Protein AF-A0A1W6NVY5-F1 (afdb_monomer)

Solvent-accessible surface area (backbone atoms only — not comparable to full-atom values): 10221 Å² total; per-residue (Å²): 142,85,89,80,90,79,87,80,84,81,78,82,84,81,91,77,84,70,78,90,68,82,80,65,89,81,79,85,88,81,89,81,88,80,89,75,88,87,78,95,74,92,77,92,73,98,78,78,88,84,72,79,67,59,89,72,43,75,64,59,53,49,50,55,50,52,53,52,52,51,50,51,53,52,51,73,72,39,59,72,68,58,38,50,52,54,50,49,55,55,52,61,72,57,51,65,81,72,82,76,84,61,90,81,49,60,66,63,46,50,51,55,49,54,73,67,37,37,76,66,54,50,52,54,54,52,50,54,56,49,70,70,40,56,73,72,52,40,52,52,49,50,24,63,78,69,72,44,81,86,126

pLDDT: mean 73.04, std 25.57, range [28.88, 97.94]

Sequence (151 aa):
MQTLAGSCDLGVNNAGTLPHDACKIGAVLEDASPQKNETPGALAGATEGDTNEPLNSDADYQLRRDWAIALRYAIESCDPLDAALIMSDALERMRQGRPIPPLMNALDEARNWAAWATPFEVKAYALACFEALPPKAQAGFLAHVTGRPVQ

Structure (mmCIF, N/CA/C/O backbone):
data_AF-A0A1W6NVY5-F1
#
_entry.id   AF-A0A1W6NVY5-F1
#
loop_
_atom_site.group_PDB
_atom_site.id
_atom_site.type_symbol
_atom_site.label_atom_id
_atom_site.label_alt_id
_atom_site.label_comp_id
_atom_site.label_asym_id
_atom_site.label_entity_id
_atom_site.label_seq_id
_atom_site.pdbx_PDB_ins_code
_atom_site.Cartn_x
_atom_site.Cartn_y
_atom_site.Cartn_z
_atom_site.occupancy
_atom_site.B_iso_or_equiv
_atom_site.auth_seq_id
_atom_site.auth_comp_id
_atom_site.auth_asym_id
_atom_site.auth_atom_id
_atom_site.pdbx_PDB_model_num
ATOM 1 N N . MET A 1 1 ? -9.620 -34.875 -57.385 1.00 46.44 1 MET A N 1
ATOM 2 C CA . MET A 1 1 ? -8.156 -35.049 -57.425 1.00 46.44 1 MET A CA 1
ATOM 3 C C . MET A 1 1 ? -7.581 -33.856 -58.171 1.00 46.44 1 MET A C 1
ATOM 5 O O . MET A 1 1 ? -7.591 -33.869 -59.389 1.00 46.44 1 MET A O 1
ATOM 9 N N . GLN A 1 2 ? -7.220 -32.793 -57.449 1.00 36.81 2 GLN A N 1
ATOM 10 C CA . GLN A 1 2 ? -6.411 -31.672 -57.939 1.00 36.81 2 GLN A CA 1
ATOM 11 C C . GLN A 1 2 ? -5.852 -30.937 -56.714 1.00 36.81 2 GLN A C 1
ATOM 13 O O . GLN A 1 2 ? -6.599 -30.527 -55.828 1.00 36.81 2 GLN A O 1
ATOM 18 N N . THR A 1 3 ? -4.526 -30.882 -56.659 1.00 37.25 3 THR A N 1
ATOM 19 C CA . THR A 1 3 ? -3.688 -30.258 -55.636 1.00 37.25 3 THR A CA 1
ATOM 20 C C . THR A 1 3 ? -3.390 -28.832 -56.083 1.00 37.25 3 THR A C 1
ATOM 22 O O . THR A 1 3 ? -2.920 -28.651 -57.203 1.00 37.25 3 THR A O 1
ATOM 25 N N . LEU A 1 4 ? -3.613 -27.833 -55.227 1.00 36.00 4 LEU A N 1
ATOM 26 C CA . LEU A 1 4 ? -3.086 -26.483 -55.424 1.00 36.00 4 LEU A CA 1
ATOM 27 C C . LEU A 1 4 ? -2.424 -26.015 -54.130 1.00 36.00 4 LEU A C 1
ATOM 29 O O . LEU A 1 4 ? -3.083 -25.680 -53.150 1.00 36.00 4 LEU A O 1
ATOM 33 N N . ALA A 1 5 ? -1.094 -26.043 -54.160 1.00 37.44 5 ALA A N 1
ATOM 34 C CA . ALA A 1 5 ? -0.232 -25.311 -53.255 1.00 37.44 5 ALA A CA 1
ATOM 35 C C . ALA A 1 5 ? -0.280 -23.828 -53.650 1.00 37.44 5 ALA A C 1
ATOM 37 O O . ALA A 1 5 ? 0.033 -23.479 -54.787 1.00 37.44 5 ALA A O 1
ATOM 38 N N . GLY A 1 6 ? -0.688 -22.971 -52.717 1.00 31.89 6 GLY A N 1
ATOM 39 C CA . GLY A 1 6 ? -0.574 -21.520 -52.818 1.00 31.89 6 GLY A CA 1
ATOM 40 C C . GLY A 1 6 ? 0.411 -21.042 -51.762 1.00 31.89 6 GLY A C 1
ATOM 41 O O . GLY A 1 6 ? 0.070 -20.981 -50.586 1.00 31.89 6 GLY A O 1
ATOM 42 N N . SER A 1 7 ? 1.641 -20.785 -52.196 1.00 33.72 7 SER A N 1
ATOM 43 C CA . SER A 1 7 ? 2.718 -20.179 -51.415 1.00 33.72 7 SER A CA 1
ATOM 44 C C . SER A 1 7 ? 2.326 -18.759 -50.999 1.00 33.72 7 SER A C 1
ATOM 46 O O . SER A 1 7 ? 2.008 -17.941 -51.862 1.00 33.72 7 SER A O 1
ATOM 48 N N . CYS A 1 8 ? 2.357 -18.456 -49.701 1.00 33.78 8 CYS A N 1
ATOM 49 C CA . CYS A 1 8 ? 2.316 -17.082 -49.206 1.00 33.78 8 CYS A CA 1
ATOM 50 C C . CYS A 1 8 ? 3.737 -16.665 -48.819 1.00 33.78 8 CYS A C 1
ATOM 52 O O . CYS A 1 8 ? 4.231 -17.017 -47.750 1.00 33.78 8 CYS A O 1
ATOM 54 N N . ASP A 1 9 ? 4.373 -15.926 -49.727 1.00 32.00 9 ASP A N 1
ATOM 55 C CA . ASP A 1 9 ? 5.580 -15.137 -49.494 1.00 32.00 9 ASP A CA 1
ATOM 56 C C . ASP A 1 9 ? 5.331 -14.117 -48.371 1.00 32.00 9 ASP A C 1
ATOM 58 O O . ASP A 1 9 ? 4.640 -13.115 -48.565 1.00 32.00 9 ASP A O 1
ATOM 62 N N . LEU A 1 10 ? 5.917 -14.342 -47.194 1.00 36.16 10 LEU A N 1
ATOM 63 C CA . LEU A 1 10 ? 6.117 -13.287 -46.201 1.00 36.16 10 LEU A CA 1
ATOM 64 C C . LEU A 1 10 ? 7.451 -12.605 -46.500 1.00 36.16 10 LEU A C 1
ATOM 66 O O . LEU A 1 10 ? 8.488 -12.906 -45.910 1.00 36.16 10 LEU A O 1
ATOM 70 N N . GLY A 1 11 ? 7.393 -11.676 -47.453 1.00 28.88 11 GLY A N 1
ATOM 71 C CA . GLY A 1 11 ? 8.427 -10.678 -47.675 1.00 28.88 11 GLY A CA 1
ATOM 72 C C . GLY A 1 11 ? 8.560 -9.784 -46.445 1.00 28.88 11 GLY A C 1
ATOM 73 O O . GLY A 1 11 ? 7.831 -8.811 -46.278 1.00 28.88 11 GLY A O 1
ATOM 74 N N . VAL A 1 12 ? 9.516 -10.130 -45.588 1.00 41.66 12 VAL A N 1
ATOM 75 C CA . VAL A 1 12 ? 10.193 -9.198 -44.684 1.00 41.66 12 VAL A CA 1
ATOM 76 C C . VAL A 1 12 ? 10.751 -8.065 -45.537 1.00 41.66 12 VAL A C 1
ATOM 78 O O . VAL A 1 12 ? 11.435 -8.368 -46.508 1.00 41.66 12 VAL A O 1
ATOM 81 N N . ASN A 1 13 ? 10.431 -6.806 -45.210 1.00 33.00 13 ASN A N 1
ATOM 82 C CA . ASN A 1 13 ? 11.299 -5.618 -45.307 1.00 33.00 13 ASN A CA 1
ATOM 83 C C . ASN A 1 13 ? 10.493 -4.340 -45.019 1.00 33.00 13 ASN A C 1
ATOM 85 O O . ASN A 1 13 ? 9.589 -4.011 -45.781 1.00 33.00 13 ASN A O 1
ATOM 89 N N . ASN A 1 14 ? 10.848 -3.632 -43.939 1.00 37.38 14 ASN A N 1
ATOM 90 C CA . ASN A 1 14 ? 11.223 -2.202 -43.886 1.00 37.38 14 ASN A CA 1
ATOM 91 C C . ASN A 1 14 ? 11.123 -1.742 -42.413 1.00 37.38 14 ASN A C 1
ATOM 93 O O . ASN A 1 14 ? 10.043 -1.476 -41.899 1.00 37.38 14 ASN A O 1
ATOM 97 N N . ALA A 1 15 ? 12.180 -1.917 -41.620 1.00 38.44 15 ALA A N 1
ATOM 98 C CA . ALA A 1 15 ? 13.114 -0.841 -41.269 1.00 38.44 15 ALA A CA 1
ATOM 99 C C . ALA A 1 15 ? 12.418 0.455 -40.794 1.00 38.44 15 ALA A C 1
ATOM 101 O O . ALA A 1 15 ? 12.361 1.458 -41.498 1.00 38.44 15 ALA A O 1
ATOM 102 N N . GLY A 1 16 ? 11.915 0.414 -39.558 1.00 29.09 16 GLY A N 1
ATOM 103 C CA . GLY A 1 16 ? 11.683 1.586 -38.719 1.00 29.09 16 GLY A CA 1
ATOM 104 C C . GLY A 1 16 ? 12.721 1.576 -37.603 1.00 29.09 16 GLY A C 1
ATOM 105 O O . GLY A 1 16 ? 12.649 0.768 -36.684 1.00 29.09 16 GLY A O 1
ATOM 106 N N . THR A 1 17 ? 13.736 2.412 -37.759 1.00 34.84 17 THR A N 1
ATOM 107 C CA . THR A 1 17 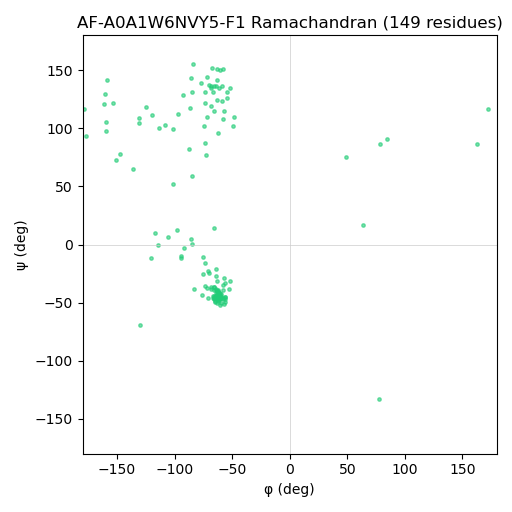? 14.920 2.573 -36.916 1.00 34.84 17 THR A CA 1
ATOM 108 C C . THR A 1 17 ? 14.573 2.694 -35.428 1.00 34.84 17 THR A C 1
ATOM 110 O O . THR A 1 17 ? 14.060 3.719 -34.984 1.00 34.84 17 THR A O 1
ATOM 113 N N . LEU A 1 18 ? 14.895 1.661 -34.645 1.00 39.38 18 LEU A N 1
ATOM 114 C CA . LEU A 1 18 ? 15.025 1.775 -33.192 1.00 39.38 18 LEU A CA 1
ATOM 115 C C . LEU A 1 18 ? 16.202 2.723 -32.893 1.00 39.38 18 LEU A C 1
ATOM 117 O O . LEU A 1 18 ? 17.244 2.596 -33.545 1.00 39.38 18 LEU A O 1
ATOM 121 N N . PRO A 1 19 ? 16.091 3.666 -31.941 1.00 39.84 19 PRO A N 1
ATOM 122 C CA . PRO A 1 19 ? 17.239 4.463 -31.536 1.00 39.84 19 PRO A CA 1
ATOM 123 C C . PRO A 1 19 ? 18.339 3.526 -31.018 1.00 39.84 19 PRO A C 1
ATOM 125 O O . PRO A 1 19 ? 18.130 2.713 -30.119 1.00 39.84 19 PRO A O 1
ATOM 128 N N . HIS A 1 20 ? 19.511 3.645 -31.637 1.00 37.34 20 HIS A N 1
ATOM 129 C CA . HIS A 1 20 ? 20.680 2.765 -31.554 1.00 37.34 20 HIS A CA 1
ATOM 130 C C . HIS A 1 20 ? 21.374 2.715 -30.172 1.00 37.34 20 HIS A C 1
ATOM 132 O O . HIS A 1 20 ? 22.489 2.205 -30.066 1.00 37.34 20 HIS A O 1
ATOM 138 N N . ASP A 1 21 ? 20.732 3.216 -29.114 1.00 40.31 21 ASP A N 1
ATOM 139 C CA . ASP A 1 21 ? 21.363 3.470 -27.814 1.00 40.31 21 ASP A CA 1
ATOM 140 C C . ASP A 1 21 ? 20.843 2.593 -26.663 1.00 40.31 21 ASP A C 1
ATOM 142 O O . ASP A 1 21 ? 21.379 2.648 -25.560 1.00 40.31 21 ASP A O 1
ATOM 146 N N . ALA A 1 22 ? 19.883 1.692 -26.904 1.00 39.25 22 ALA A N 1
ATOM 147 C CA . ALA A 1 22 ? 19.425 0.746 -25.874 1.00 39.25 22 ALA A CA 1
ATOM 148 C C . ALA A 1 22 ? 20.412 -0.417 -25.604 1.00 39.25 22 ALA A C 1
ATOM 150 O O . ALA A 1 22 ? 20.263 -1.148 -24.630 1.00 39.25 22 ALA A O 1
ATOM 151 N N . CYS A 1 23 ? 21.442 -0.590 -26.443 1.00 35.50 23 CYS A N 1
ATOM 152 C CA . CYS A 1 23 ? 22.387 -1.715 -26.381 1.00 35.50 23 CYS A CA 1
ATOM 153 C C . CYS A 1 23 ? 23.708 -1.391 -25.643 1.00 35.50 23 CYS A C 1
ATOM 155 O O . CYS A 1 23 ? 24.673 -2.146 -25.749 1.00 35.50 23 CYS A O 1
ATOM 157 N N . LYS A 1 24 ? 23.802 -0.267 -24.916 1.00 35.19 24 LYS A N 1
ATOM 158 C CA . LYS A 1 24 ? 25.060 0.163 -24.264 1.00 35.19 24 LYS A CA 1
ATOM 159 C C . LYS A 1 24 ? 25.130 -0.009 -22.747 1.00 35.19 24 LYS A C 1
ATOM 161 O O . LYS A 1 24 ? 26.129 0.375 -22.154 1.00 35.19 24 LYS A O 1
ATOM 166 N N . ILE A 1 25 ? 24.146 -0.644 -22.115 1.00 37.94 25 ILE A N 1
ATOM 167 C CA . ILE A 1 25 ? 24.166 -0.851 -20.652 1.00 37.94 25 ILE A CA 1
ATOM 168 C C . ILE A 1 25 ? 24.943 -2.125 -20.240 1.00 37.94 25 ILE A C 1
ATOM 170 O O . ILE A 1 25 ? 24.983 -2.478 -19.069 1.00 37.94 25 ILE A O 1
ATOM 174 N N . GLY A 1 26 ? 25.576 -2.828 -21.191 1.00 33.50 26 GLY A N 1
ATOM 175 C CA . GLY A 1 26 ? 26.240 -4.121 -20.958 1.00 33.50 26 GLY A CA 1
ATOM 176 C C . GLY A 1 26 ? 27.755 -4.171 -21.187 1.00 33.50 26 GLY A C 1
ATOM 177 O O . GLY A 1 26 ? 28.300 -5.266 -21.228 1.00 33.50 26 GLY A O 1
ATOM 178 N N . ALA A 1 27 ? 28.444 -3.041 -21.378 1.00 39.72 27 ALA A N 1
ATOM 179 C CA . ALA A 1 27 ? 29.852 -3.044 -21.797 1.00 39.72 27 ALA A CA 1
ATOM 180 C C . ALA A 1 27 ? 30.727 -2.048 -21.019 1.00 39.72 27 ALA A C 1
ATOM 182 O O . ALA A 1 27 ? 31.244 -1.108 -21.611 1.00 39.72 27 ALA A O 1
ATOM 183 N N . VAL A 1 28 ? 30.912 -2.248 -19.709 1.00 39.06 28 VAL A N 1
ATOM 184 C CA . VAL A 1 28 ? 32.063 -1.680 -18.973 1.00 39.06 28 VAL A CA 1
ATOM 185 C C . VAL A 1 28 ? 32.474 -2.634 -17.849 1.00 39.06 28 VAL A C 1
ATOM 187 O O . VAL A 1 28 ? 32.145 -2.407 -16.693 1.00 39.06 28 VAL A O 1
ATOM 190 N N . LEU A 1 29 ? 33.182 -3.712 -18.178 1.00 39.50 29 LEU A N 1
ATOM 191 C CA . LEU A 1 29 ? 34.024 -4.444 -17.225 1.00 39.50 29 LEU A CA 1
ATOM 192 C C . LEU A 1 29 ? 35.179 -5.089 -18.000 1.00 39.50 29 LEU A C 1
ATOM 194 O O . LEU A 1 29 ? 35.184 -6.292 -18.213 1.00 39.50 29 LEU A O 1
ATOM 198 N N . GLU A 1 30 ? 36.141 -4.283 -18.445 1.00 39.66 30 GLU A N 1
ATOM 199 C CA . GLU A 1 30 ? 37.522 -4.740 -18.632 1.00 39.66 30 GLU A CA 1
ATOM 200 C C . GLU A 1 30 ? 38.476 -3.532 -18.630 1.00 39.66 30 GLU A C 1
ATOM 202 O O . GLU A 1 30 ? 38.137 -2.465 -19.136 1.00 39.66 30 GLU A O 1
ATOM 207 N N . ASP A 1 31 ? 39.644 -3.740 -18.015 1.00 37.16 31 ASP A N 1
ATOM 208 C CA . ASP A 1 31 ? 40.796 -2.845 -17.814 1.00 37.16 31 ASP A CA 1
ATOM 209 C C . ASP A 1 31 ? 40.812 -1.859 -16.629 1.00 37.16 31 ASP A C 1
ATOM 211 O O . ASP A 1 31 ? 40.513 -0.673 -16.740 1.00 37.16 31 ASP A O 1
ATOM 215 N N . ALA A 1 32 ? 41.366 -2.345 -15.509 1.00 35.91 32 ALA A N 1
ATOM 216 C CA . ALA A 1 32 ? 42.365 -1.613 -14.723 1.00 35.91 32 ALA A CA 1
ATOM 217 C C . ALA A 1 32 ? 43.161 -2.591 -13.835 1.00 35.91 32 ALA A C 1
ATOM 219 O O . ALA A 1 32 ? 42.731 -2.971 -12.748 1.00 35.91 32 ALA A O 1
ATOM 220 N N . SER A 1 33 ? 44.346 -2.999 -14.290 1.00 37.75 33 SER A N 1
ATOM 221 C CA . SER A 1 33 ? 45.341 -3.670 -13.439 1.00 37.75 33 SER A CA 1
ATOM 222 C C . SER A 1 33 ? 45.996 -2.653 -12.493 1.00 37.75 33 SER A C 1
ATOM 224 O O . SER A 1 33 ? 46.508 -1.649 -12.991 1.00 37.75 33 SER A O 1
ATOM 226 N N . PRO A 1 34 ? 46.105 -2.892 -11.172 1.00 35.72 34 PRO A N 1
ATOM 227 C CA . PRO A 1 34 ? 46.978 -2.097 -10.323 1.00 35.72 34 PRO A CA 1
ATOM 228 C C . PRO A 1 34 ? 48.317 -2.820 -10.119 1.00 35.72 34 PRO A C 1
ATOM 230 O O . PRO A 1 34 ? 48.401 -3.846 -9.446 1.00 35.72 34 PRO A O 1
ATOM 233 N N . GLN A 1 35 ? 49.394 -2.264 -10.677 1.00 46.59 35 GLN A N 1
ATOM 234 C CA . GLN A 1 35 ? 50.752 -2.576 -10.228 1.00 46.59 35 GLN A CA 1
ATOM 235 C C . GLN A 1 35 ? 50.944 -2.003 -8.819 1.00 46.59 35 GLN A C 1
ATOM 237 O O . GLN A 1 35 ? 50.876 -0.788 -8.634 1.00 46.59 35 GLN A O 1
ATOM 242 N N . LYS A 1 36 ? 51.219 -2.859 -7.831 1.00 40.34 36 LYS A N 1
ATOM 243 C CA . LYS A 1 36 ? 51.704 -2.429 -6.517 1.00 40.34 36 LYS A CA 1
ATOM 244 C C . LYS A 1 36 ? 52.919 -3.267 -6.140 1.00 40.34 36 LYS A C 1
ATOM 246 O O . LYS A 1 36 ? 52.825 -4.463 -5.898 1.00 40.34 36 LYS A O 1
ATOM 251 N N . ASN A 1 37 ? 54.066 -2.607 -6.163 1.00 41.53 37 ASN A N 1
ATOM 252 C CA . ASN A 1 37 ? 55.335 -3.100 -5.663 1.00 41.53 37 ASN A CA 1
ATOM 253 C C . ASN A 1 37 ? 55.276 -3.249 -4.135 1.00 41.53 37 ASN A C 1
ATOM 255 O O . ASN A 1 37 ? 54.832 -2.355 -3.416 1.00 41.53 37 ASN A O 1
ATOM 259 N N . GLU A 1 38 ? 55.712 -4.403 -3.642 1.00 35.22 38 GLU A N 1
ATOM 260 C CA . GLU A 1 38 ? 55.834 -4.671 -2.214 1.00 35.22 38 GLU A CA 1
ATOM 261 C C . GLU A 1 38 ? 57.087 -3.998 -1.643 1.00 35.22 38 GLU A C 1
ATOM 263 O O . GLU A 1 38 ? 58.173 -4.082 -2.220 1.00 35.22 38 GLU A O 1
ATOM 268 N N . THR A 1 39 ? 56.951 -3.415 -0.452 1.00 44.09 39 THR A N 1
ATOM 269 C CA . THR A 1 39 ? 58.075 -3.186 0.461 1.00 44.09 39 THR A CA 1
ATOM 270 C C . THR A 1 39 ? 57.706 -3.836 1.798 1.00 44.09 39 THR A C 1
ATOM 272 O O . THR A 1 39 ? 56.702 -3.432 2.391 1.00 44.09 39 THR A O 1
ATOM 275 N N . PRO A 1 40 ? 58.452 -4.840 2.298 1.00 47.12 40 PRO A N 1
ATOM 276 C CA . PRO A 1 40 ? 58.119 -5.505 3.548 1.00 47.12 40 PRO A CA 1
ATOM 277 C C . PRO A 1 40 ? 58.740 -4.737 4.720 1.00 47.12 40 PRO A C 1
ATOM 279 O O . PRO A 1 40 ? 59.959 -4.621 4.835 1.00 47.12 40 PRO A O 1
ATOM 282 N N . GLY A 1 41 ? 57.899 -4.209 5.604 1.00 40.66 41 GLY A N 1
ATOM 283 C CA . GLY A 1 41 ? 58.335 -3.527 6.820 1.00 40.66 41 GLY A CA 1
ATOM 284 C C . GLY A 1 41 ? 57.208 -3.484 7.839 1.00 40.66 41 GLY A C 1
ATOM 285 O O . GLY A 1 41 ? 56.240 -2.754 7.668 1.00 40.66 41 GLY A O 1
ATOM 286 N N . ALA A 1 42 ? 57.324 -4.320 8.867 1.00 47.53 42 ALA A N 1
ATOM 287 C CA . ALA A 1 42 ? 56.328 -4.548 9.903 1.00 47.53 42 ALA A CA 1
ATOM 288 C C . ALA A 1 42 ? 56.000 -3.294 10.730 1.00 47.53 42 ALA A C 1
ATOM 290 O O . ALA A 1 42 ? 56.903 -2.653 11.261 1.00 47.53 42 ALA A O 1
ATOM 291 N N . LEU A 1 43 ? 54.709 -3.044 10.960 1.00 39.34 43 LEU A N 1
ATOM 292 C CA . LEU A 1 43 ? 54.227 -2.458 12.209 1.00 39.34 43 LEU A CA 1
ATOM 293 C C . LEU A 1 43 ? 52.775 -2.882 12.452 1.00 39.34 43 LEU A C 1
ATOM 295 O O . LEU A 1 43 ? 51.896 -2.689 11.617 1.00 39.34 43 LEU A O 1
ATOM 299 N N . ALA A 1 44 ? 52.567 -3.528 13.595 1.00 49.59 44 ALA A N 1
ATOM 300 C CA . ALA A 1 44 ? 51.281 -3.977 14.093 1.00 49.59 44 ALA A CA 1
ATOM 301 C C . ALA A 1 44 ? 50.395 -2.782 14.477 1.00 49.59 44 ALA A C 1
ATOM 303 O O . ALA A 1 44 ? 50.849 -1.858 15.149 1.00 49.59 44 ALA A O 1
ATOM 304 N N . GLY A 1 45 ? 49.121 -2.851 14.102 1.00 46.41 45 GLY A N 1
ATOM 305 C CA . GLY A 1 45 ? 48.085 -1.912 14.514 1.00 46.41 45 GLY A CA 1
ATOM 306 C C . GLY A 1 45 ? 46.745 -2.350 13.942 1.00 46.41 45 GLY A C 1
ATOM 307 O O . GLY A 1 45 ? 46.429 -2.060 12.796 1.00 46.41 45 GLY A O 1
ATOM 308 N N . ALA A 1 46 ? 45.981 -3.116 14.717 1.00 57.16 46 ALA A N 1
ATOM 309 C CA . ALA A 1 46 ? 44.605 -3.453 14.392 1.00 57.16 46 ALA A CA 1
ATOM 310 C C . ALA A 1 46 ? 43.713 -2.230 14.640 1.00 57.16 46 ALA A C 1
ATOM 312 O O . ALA A 1 46 ? 43.424 -1.964 15.795 1.00 57.16 46 ALA A O 1
ATOM 313 N N . THR A 1 47 ? 43.321 -1.522 13.581 1.00 51.97 47 THR A N 1
ATOM 314 C CA . THR A 1 47 ? 42.112 -0.685 13.389 1.00 51.97 47 THR A CA 1
ATOM 315 C C . THR A 1 47 ? 42.237 -0.184 11.944 1.00 51.97 47 THR A C 1
ATOM 317 O O . THR A 1 47 ? 43.251 0.410 11.611 1.00 51.97 47 THR A O 1
ATOM 320 N N . GLU A 1 48 ? 41.364 -0.492 10.998 1.00 47.66 48 GLU A N 1
ATOM 321 C CA . GLU A 1 48 ? 40.020 0.062 10.876 1.00 47.66 48 GLU A CA 1
ATOM 322 C C . GLU A 1 48 ? 39.194 -0.881 9.992 1.00 47.66 48 GLU A C 1
ATOM 324 O O . GLU A 1 48 ? 39.614 -1.268 8.902 1.00 47.66 48 GLU A O 1
ATOM 329 N N . GLY A 1 49 ? 38.006 -1.257 10.464 1.00 51.56 49 GLY A N 1
ATOM 330 C CA . GLY A 1 49 ? 36.963 -1.749 9.579 1.00 51.56 49 GLY A CA 1
ATOM 331 C C . GLY A 1 49 ? 36.399 -0.557 8.823 1.00 51.56 49 GLY A C 1
ATOM 332 O O . GLY A 1 49 ? 35.428 0.041 9.280 1.00 51.56 49 GLY A O 1
ATOM 333 N N . ASP A 1 50 ? 37.012 -0.203 7.695 1.00 49.28 50 ASP A N 1
ATOM 334 C CA . ASP A 1 50 ? 36.405 0.715 6.737 1.00 49.28 50 ASP A CA 1
ATOM 335 C C . ASP A 1 50 ? 35.269 -0.030 6.023 1.00 49.28 50 ASP A C 1
ATOM 337 O O . ASP A 1 50 ? 35.404 -0.565 4.928 1.00 49.28 50 ASP A O 1
ATOM 341 N N . THR A 1 51 ? 34.148 -0.156 6.728 1.00 55.59 51 THR A N 1
ATOM 342 C CA . THR A 1 51 ? 32.853 -0.496 6.132 1.00 55.59 51 THR A CA 1
ATOM 343 C C . THR A 1 51 ? 32.047 0.784 6.002 1.00 55.59 51 THR A C 1
ATOM 345 O O . THR A 1 51 ? 30.906 0.873 6.439 1.00 55.59 51 THR A O 1
ATOM 348 N N . ASN A 1 52 ? 32.645 1.801 5.382 1.00 52.12 52 ASN A N 1
ATOM 349 C CA . ASN A 1 52 ? 31.869 2.847 4.737 1.00 52.12 52 ASN A CA 1
ATOM 350 C C . ASN A 1 52 ? 31.514 2.379 3.320 1.00 52.12 52 ASN A C 1
ATOM 352 O O . ASN A 1 52 ? 31.871 3.021 2.338 1.00 52.12 52 ASN A O 1
ATOM 356 N N . GLU A 1 53 ? 30.808 1.251 3.203 1.00 53.66 53 GLU A N 1
ATOM 357 C CA . GLU A 1 53 ? 29.905 1.106 2.065 1.00 53.66 53 GLU A CA 1
ATOM 358 C C . GLU A 1 53 ? 28.744 2.059 2.364 1.00 53.66 53 GLU A C 1
ATOM 360 O O . GLU A 1 53 ? 27.999 1.817 3.323 1.00 53.66 53 GLU A O 1
ATOM 365 N N . PRO A 1 54 ? 28.594 3.183 1.637 1.00 54.53 54 PRO A N 1
ATOM 366 C CA . PRO A 1 54 ? 27.392 3.981 1.768 1.00 54.53 54 PRO A CA 1
ATOM 367 C C . PRO A 1 54 ? 26.224 3.055 1.441 1.00 54.53 54 PRO A C 1
ATOM 369 O O . PRO A 1 54 ? 26.125 2.537 0.331 1.00 54.53 54 PRO A O 1
ATOM 372 N N . LEU A 1 55 ? 25.378 2.805 2.443 1.00 53.81 55 LEU A N 1
ATOM 373 C CA . LEU A 1 55 ? 24.104 2.119 2.290 1.00 53.81 55 LEU A CA 1
ATOM 374 C C . LEU A 1 55 ? 23.373 2.799 1.130 1.00 53.81 55 LEU A C 1
ATOM 376 O O . LEU A 1 55 ? 22.825 3.886 1.317 1.00 53.81 55 LEU A O 1
ATOM 380 N N . ASN A 1 56 ? 23.390 2.157 -0.044 1.00 58.91 56 ASN A N 1
ATOM 381 C CA . ASN A 1 56 ? 22.964 2.698 -1.336 1.00 58.91 56 ASN A CA 1
ATOM 382 C C . ASN A 1 56 ? 24.023 3.633 -1.964 1.00 58.91 56 ASN A C 1
ATOM 384 O O . ASN A 1 56 ? 23.979 4.855 -1.806 1.00 58.91 56 ASN A O 1
ATOM 388 N N . SER A 1 57 ? 24.975 3.046 -2.696 1.00 66.00 57 SER A N 1
ATOM 389 C CA . SER A 1 57 ? 25.917 3.816 -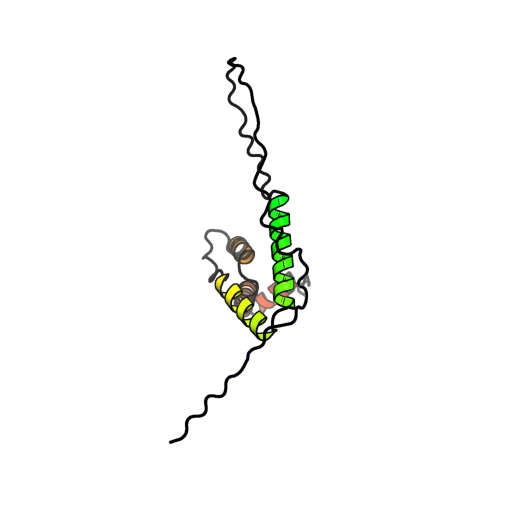3.507 1.00 66.00 57 SER A CA 1
ATOM 390 C C . SER A 1 57 ? 25.149 4.627 -4.558 1.00 66.00 57 SER A C 1
ATOM 392 O O . SER A 1 57 ? 24.087 4.206 -5.028 1.00 66.00 57 SER A O 1
ATOM 394 N N . ASP A 1 58 ? 25.675 5.788 -4.962 1.00 77.19 58 ASP A N 1
ATOM 395 C CA . ASP A 1 58 ? 25.056 6.597 -6.024 1.00 77.19 58 ASP A CA 1
ATOM 396 C C . ASP A 1 58 ? 24.779 5.756 -7.286 1.00 77.19 58 ASP A C 1
ATOM 398 O O . ASP A 1 58 ? 23.779 5.974 -7.971 1.00 77.19 58 ASP A O 1
ATOM 402 N N . ALA A 1 59 ? 25.613 4.742 -7.548 1.00 86.38 59 ALA A N 1
ATOM 403 C CA . ALA A 1 59 ? 25.459 3.798 -8.648 1.00 86.38 59 ALA A CA 1
ATOM 404 C C . ALA A 1 59 ? 24.190 2.931 -8.539 1.00 86.38 59 ALA A C 1
ATOM 406 O O . ALA A 1 59 ? 23.451 2.822 -9.520 1.00 86.38 59 ALA A O 1
ATOM 407 N N . ASP A 1 60 ? 23.881 2.372 -7.365 1.00 86.81 60 ASP A N 1
ATOM 408 C CA . ASP A 1 60 ? 22.681 1.542 -7.161 1.00 86.81 60 ASP A CA 1
ATOM 409 C C . ASP A 1 60 ? 21.398 2.351 -7.357 1.00 86.81 60 ASP A C 1
ATOM 411 O O . ASP A 1 60 ? 20.411 1.879 -7.933 1.00 86.81 60 ASP A O 1
ATOM 415 N N . TYR A 1 61 ? 21.410 3.606 -6.903 1.00 87.38 61 TYR A N 1
ATOM 416 C CA . TYR A 1 61 ? 20.286 4.511 -7.095 1.00 87.38 61 TYR A CA 1
ATOM 417 C C . TYR A 1 61 ? 20.079 4.866 -8.572 1.00 87.38 61 TYR A C 1
ATOM 419 O O . TYR A 1 61 ? 18.941 4.803 -9.048 1.00 87.38 61 TYR A O 1
ATOM 427 N N . GLN A 1 62 ? 21.148 5.208 -9.308 1.00 89.44 62 GLN A N 1
ATOM 428 C CA . GLN A 1 62 ? 21.021 5.485 -10.744 1.00 89.44 62 GLN A CA 1
ATOM 429 C C . GLN A 1 62 ? 20.522 4.256 -11.497 1.00 89.44 62 GLN A C 1
ATOM 431 O O . GLN A 1 62 ? 19.593 4.372 -12.291 1.00 89.44 62 GLN A O 1
ATOM 436 N N . LEU A 1 63 ? 21.039 3.069 -11.171 1.00 92.44 63 LEU A N 1
ATOM 437 C CA . LEU A 1 63 ? 20.583 1.828 -11.784 1.00 92.44 63 LEU A CA 1
ATOM 438 C C . LEU A 1 63 ? 19.076 1.631 -11.577 1.00 92.44 63 LEU A C 1
ATOM 440 O O . LEU A 1 63 ? 18.331 1.440 -12.536 1.00 92.44 63 LEU A O 1
ATOM 444 N N . ARG A 1 64 ? 18.589 1.739 -10.334 1.00 92.31 64 ARG A N 1
ATOM 445 C CA . ARG A 1 64 ? 17.151 1.627 -10.025 1.00 92.31 64 ARG A CA 1
ATOM 446 C C . ARG A 1 64 ? 16.308 2.652 -10.784 1.00 92.31 64 ARG A C 1
ATOM 448 O O . ARG A 1 64 ? 15.207 2.327 -11.234 1.00 92.31 64 ARG A O 1
ATOM 455 N N . ARG A 1 65 ? 16.808 3.881 -10.918 1.00 93.69 65 ARG A N 1
ATOM 456 C CA . ARG A 1 65 ? 16.153 4.948 -11.680 1.00 93.69 65 ARG A CA 1
ATOM 457 C C . ARG A 1 65 ? 16.073 4.602 -13.169 1.00 93.69 65 ARG A C 1
ATOM 459 O O . ARG A 1 65 ? 15.002 4.756 -13.753 1.00 93.69 65 ARG A O 1
ATOM 466 N N . ASP A 1 66 ? 17.158 4.117 -13.760 1.00 95.88 66 ASP A N 1
ATOM 467 C CA . ASP A 1 66 ? 17.222 3.768 -15.181 1.00 95.88 66 ASP A CA 1
ATOM 468 C C . ASP A 1 66 ? 16.259 2.625 -15.518 1.00 95.88 66 ASP A C 1
ATOM 470 O O . ASP A 1 66 ? 15.494 2.719 -16.480 1.00 95.88 66 ASP A O 1
ATOM 474 N N . TRP A 1 67 ? 16.190 1.599 -14.664 1.00 97.00 67 TRP A N 1
ATOM 475 C CA . TRP A 1 67 ? 15.202 0.524 -14.796 1.00 97.00 67 TRP A CA 1
ATOM 476 C C . TRP A 1 67 ? 13.760 1.031 -14.712 1.00 97.00 67 TRP A C 1
ATOM 478 O O . TRP A 1 67 ? 12.912 0.608 -15.499 1.00 97.00 67 TRP A O 1
ATOM 488 N N . ALA A 1 68 ? 13.465 1.960 -13.798 1.00 95.62 68 ALA A N 1
ATOM 489 C CA . ALA A 1 68 ? 12.128 2.540 -13.682 1.00 95.62 68 ALA A CA 1
ATOM 490 C C . ALA A 1 68 ? 11.733 3.335 -14.941 1.00 95.62 68 ALA A C 1
ATOM 492 O O . ALA A 1 68 ? 10.590 3.257 -15.397 1.00 95.62 68 ALA A O 1
ATOM 493 N N . ILE A 1 69 ? 12.681 4.068 -15.531 1.00 96.81 69 ILE A N 1
ATOM 494 C CA . ILE A 1 69 ? 12.476 4.803 -16.784 1.00 96.81 69 ILE A CA 1
ATOM 495 C C . ILE A 1 69 ? 12.244 3.831 -17.947 1.00 96.81 69 ILE A C 1
ATOM 497 O O . ILE A 1 69 ? 11.301 4.018 -18.718 1.00 96.81 69 ILE A O 1
ATOM 501 N N . ALA A 1 70 ? 13.055 2.777 -18.055 1.00 97.19 70 ALA A N 1
ATOM 502 C CA . ALA A 1 70 ? 12.904 1.758 -19.089 1.00 97.19 70 ALA A CA 1
ATOM 503 C C . ALA A 1 70 ? 11.537 1.060 -19.005 1.00 97.19 70 ALA A C 1
ATOM 505 O O . ALA A 1 70 ? 10.842 0.945 -20.016 1.00 97.19 70 ALA A O 1
ATOM 506 N N . LEU A 1 71 ? 11.107 0.670 -17.799 1.00 96.56 71 LEU A N 1
ATOM 507 C CA . LEU A 1 71 ? 9.790 0.071 -17.575 1.00 96.56 71 LEU A CA 1
ATOM 508 C C 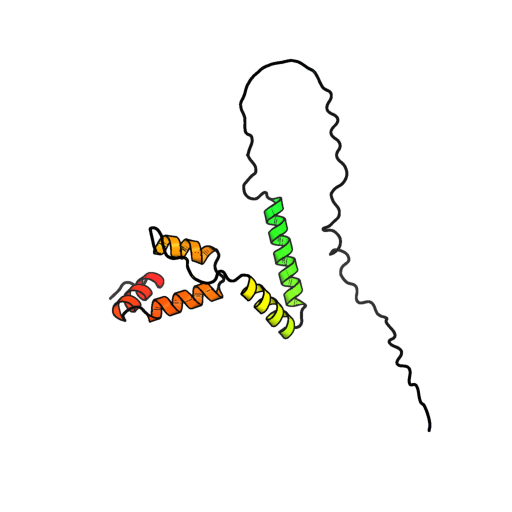. LEU A 1 71 ? 8.659 1.014 -18.000 1.00 96.56 71 LEU A C 1
ATOM 510 O O . LEU A 1 71 ? 7.726 0.584 -18.674 1.00 96.56 71 LEU A O 1
ATOM 514 N N . ARG A 1 72 ? 8.747 2.305 -17.652 1.00 96.81 72 ARG A N 1
ATOM 515 C CA . ARG A 1 72 ? 7.754 3.310 -18.058 1.00 96.81 72 ARG A CA 1
ATOM 516 C C . ARG A 1 72 ? 7.594 3.351 -19.578 1.00 96.81 72 ARG A C 1
ATOM 518 O O . ARG A 1 72 ? 6.470 3.280 -20.063 1.00 96.81 72 ARG A O 1
ATOM 525 N N . TYR A 1 73 ? 8.697 3.430 -20.321 1.00 97.94 73 TYR A N 1
ATOM 526 C CA . TYR A 1 73 ? 8.642 3.450 -21.785 1.00 97.94 73 TYR A CA 1
ATOM 527 C C . TYR A 1 73 ? 8.121 2.139 -22.378 1.00 97.94 73 TYR A C 1
ATOM 529 O O . TYR A 1 73 ? 7.377 2.170 -23.359 1.00 97.94 73 TYR A O 1
ATOM 537 N N . ALA A 1 74 ? 8.473 0.998 -21.780 1.00 97.19 74 ALA A N 1
ATOM 538 C CA . ALA A 1 74 ? 7.966 -0.302 -22.205 1.00 97.19 74 ALA A CA 1
ATOM 539 C C . ALA A 1 74 ? 6.439 -0.389 -22.056 1.00 97.19 74 ALA A C 1
ATOM 541 O O . ALA A 1 74 ? 5.764 -0.811 -22.991 1.00 97.19 74 ALA A O 1
ATOM 542 N N . ILE A 1 75 ? 5.891 0.071 -20.925 1.00 97.06 75 ILE A N 1
ATOM 543 C CA . ILE A 1 75 ? 4.441 0.115 -20.683 1.00 97.06 75 ILE A CA 1
ATOM 544 C C . ILE A 1 75 ? 3.753 1.071 -21.666 1.00 97.06 75 ILE A C 1
ATOM 54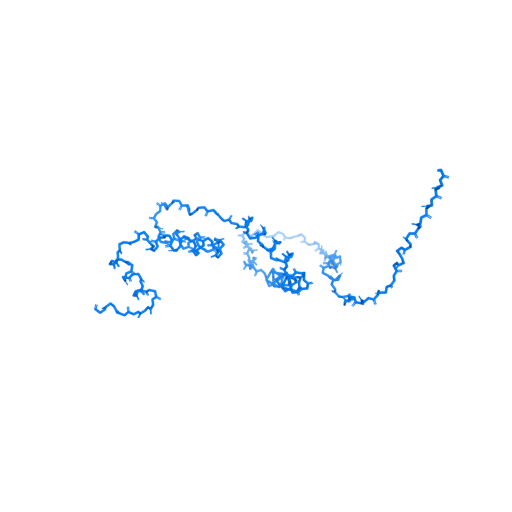6 O O . ILE A 1 75 ? 2.731 0.712 -22.238 1.00 97.06 75 ILE A O 1
ATOM 550 N N . GLU A 1 76 ? 4.316 2.263 -21.894 1.00 96.00 76 GLU A N 1
ATOM 551 C CA . GLU A 1 76 ? 3.751 3.262 -22.819 1.00 96.00 76 GLU A CA 1
ATOM 552 C C . GLU A 1 76 ? 3.730 2.796 -24.282 1.00 96.00 76 GLU A C 1
ATOM 554 O O . GLU A 1 76 ? 2.892 3.254 -25.055 1.00 96.00 76 GLU A O 1
ATOM 559 N N . SER A 1 77 ? 4.642 1.898 -24.660 1.00 97.06 77 SER A N 1
ATOM 560 C CA . SER A 1 77 ? 4.764 1.382 -26.030 1.00 97.06 77 SER A CA 1
ATOM 561 C C . SER A 1 77 ? 4.013 0.066 -26.260 1.00 97.06 77 SER A C 1
ATOM 563 O O . SER A 1 77 ? 3.930 -0.399 -27.396 1.00 97.06 77 SER A O 1
ATOM 565 N N . CYS A 1 78 ? 3.521 -0.569 -25.197 1.00 97.00 78 CYS A N 1
ATOM 566 C CA . CYS A 1 78 ? 2.816 -1.845 -25.253 1.00 97.00 78 CYS A CA 1
ATOM 567 C C . CYS A 1 78 ? 1.329 -1.632 -25.590 1.00 97.00 78 CYS A C 1
ATOM 569 O O . CYS A 1 78 ? 0.774 -0.562 -25.328 1.00 97.00 78 CYS A O 1
ATOM 571 N N . ASP A 1 79 ? 0.668 -2.647 -26.159 1.00 97.88 79 ASP A N 1
ATOM 572 C CA . ASP A 1 79 ? -0.789 -2.612 -26.295 1.00 97.88 79 ASP A CA 1
ATOM 573 C C . ASP A 1 79 ? -1.433 -2.466 -24.899 1.00 97.88 79 ASP A C 1
ATOM 575 O O . ASP A 1 79 ? -0.996 -3.136 -23.956 1.00 97.88 79 ASP A O 1
ATOM 579 N N . PRO A 1 80 ? -2.459 -1.611 -24.724 1.00 96.12 80 PRO A N 1
ATOM 580 C CA . PRO A 1 80 ? -3.049 -1.373 -23.411 1.00 96.12 80 PRO A CA 1
ATOM 581 C C . PRO A 1 80 ? -3.561 -2.635 -22.704 1.00 96.12 80 PRO A C 1
ATOM 583 O O . PRO A 1 80 ? -3.499 -2.702 -21.474 1.00 96.12 80 PRO A O 1
ATOM 586 N N . LEU A 1 81 ? -4.070 -3.627 -23.445 1.00 95.56 81 LEU A N 1
ATOM 587 C CA . LEU A 1 81 ? -4.561 -4.876 -22.864 1.00 95.56 81 LEU A CA 1
ATOM 588 C C . LEU A 1 81 ? -3.402 -5.735 -22.348 1.00 95.56 81 LEU A C 1
ATOM 590 O O . LEU A 1 81 ? -3.455 -6.224 -21.217 1.00 95.56 81 LEU A O 1
ATOM 594 N N . ASP A 1 82 ? -2.344 -5.873 -23.143 1.00 96.62 82 ASP A N 1
ATOM 595 C CA . ASP A 1 82 ? -1.153 -6.641 -22.773 1.00 96.62 82 ASP A CA 1
ATOM 596 C C . ASP A 1 82 ? -0.419 -5.991 -21.597 1.00 96.62 82 ASP A C 1
ATOM 598 O O . ASP A 1 82 ? -0.074 -6.667 -20.623 1.00 96.62 82 ASP A O 1
ATOM 602 N N . ALA A 1 83 ? -0.256 -4.664 -21.630 1.00 96.06 83 ALA A N 1
ATOM 603 C CA . ALA A 1 83 ? 0.329 -3.898 -20.537 1.00 96.06 83 ALA A CA 1
ATOM 604 C C . ALA A 1 83 ? -0.436 -4.129 -19.226 1.00 96.06 83 ALA A C 1
ATOM 606 O O . ALA A 1 83 ? 0.173 -4.380 -18.184 1.00 96.06 83 ALA A O 1
ATOM 607 N N . ALA A 1 84 ? -1.772 -4.093 -19.275 1.00 93.62 84 ALA A N 1
ATOM 608 C CA . ALA A 1 84 ? -2.613 -4.333 -18.108 1.00 93.62 84 ALA A CA 1
ATOM 609 C C . ALA A 1 84 ? -2.461 -5.764 -17.566 1.00 93.62 84 ALA A C 1
ATOM 611 O O . ALA A 1 84 ? -2.337 -5.941 -16.352 1.00 93.62 84 ALA A O 1
ATOM 612 N N . LEU A 1 85 ? -2.443 -6.780 -18.433 1.00 94.12 85 LEU A N 1
ATOM 613 C CA . LEU A 1 85 ? -2.289 -8.184 -18.033 1.00 94.12 85 LEU A CA 1
ATOM 614 C C . LEU A 1 85 ? -0.918 -8.462 -17.407 1.00 94.12 85 LEU A C 1
ATOM 616 O O . LEU A 1 85 ? -0.852 -9.028 -16.315 1.00 94.12 85 LEU A O 1
ATOM 620 N N . ILE A 1 86 ? 0.161 -8.020 -18.057 1.00 94.75 86 ILE A N 1
ATOM 621 C CA . ILE A 1 86 ? 1.535 -8.210 -17.573 1.00 94.75 86 ILE A CA 1
ATOM 622 C C . ILE A 1 86 ? 1.719 -7.509 -16.226 1.00 94.75 86 ILE A C 1
ATOM 624 O O . ILE A 1 86 ? 2.218 -8.114 -15.277 1.00 94.75 86 ILE A O 1
ATOM 628 N N . MET A 1 87 ? 1.276 -6.253 -16.113 1.00 94.06 87 MET A N 1
ATOM 629 C CA . MET A 1 87 ? 1.398 -5.500 -14.864 1.00 94.06 87 MET A CA 1
ATOM 630 C C . MET A 1 87 ? 0.553 -6.102 -13.742 1.00 94.06 87 MET A C 1
ATOM 632 O O . MET A 1 87 ? 1.002 -6.123 -12.598 1.00 94.06 87 MET A O 1
ATOM 636 N N . SER A 1 88 ? -0.636 -6.623 -14.049 1.00 90.19 88 SER A N 1
ATOM 637 C CA . SER A 1 88 ? -1.482 -7.280 -13.047 1.00 90.19 88 SER A CA 1
ATOM 638 C C . SER A 1 88 ? -0.844 -8.568 -12.521 1.00 90.19 88 SER A C 1
ATOM 640 O O . SER A 1 88 ? -0.772 -8.739 -11.307 1.00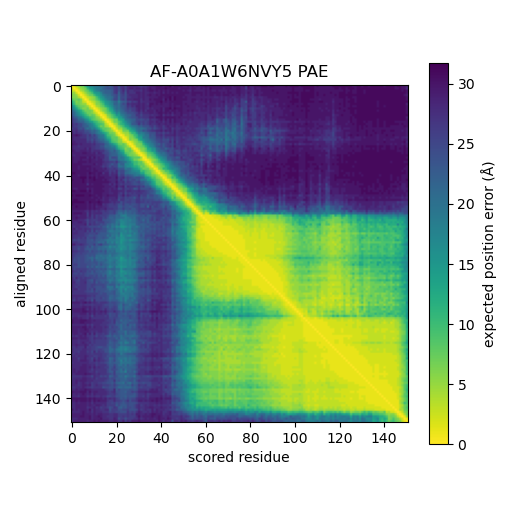 90.19 88 SER A O 1
ATOM 642 N N . ASP A 1 89 ? -0.330 -9.442 -13.396 1.00 92.56 89 ASP A N 1
ATOM 643 C CA . ASP A 1 89 ? 0.379 -10.669 -12.985 1.00 92.56 89 ASP A CA 1
ATOM 644 C C . ASP A 1 89 ? 1.651 -10.343 -12.187 1.00 92.56 89 ASP A C 1
ATOM 646 O O . ASP A 1 89 ? 1.893 -10.928 -11.130 1.00 92.56 89 ASP A O 1
ATOM 650 N N . ALA A 1 90 ? 2.437 -9.361 -12.639 1.00 92.94 90 ALA A N 1
ATOM 651 C CA . ALA A 1 90 ? 3.635 -8.924 -11.929 1.00 92.94 90 ALA A CA 1
ATOM 652 C C . ALA A 1 90 ? 3.304 -8.403 -10.520 1.00 92.94 90 ALA A C 1
ATOM 654 O O . ALA A 1 90 ? 3.959 -8.787 -9.550 1.00 92.94 90 ALA A O 1
ATOM 655 N N . LEU A 1 91 ? 2.273 -7.562 -10.390 1.00 89.25 91 LEU A N 1
ATOM 656 C CA . LEU A 1 91 ? 1.830 -7.036 -9.097 1.00 89.25 91 LEU A CA 1
ATOM 657 C C . LEU A 1 91 ? 1.265 -8.130 -8.189 1.00 89.25 91 LEU A C 1
ATOM 659 O O . LEU A 1 91 ? 1.553 -8.115 -6.995 1.00 89.25 91 LEU A O 1
ATOM 663 N N . GLU A 1 92 ? 0.515 -9.091 -8.733 1.00 88.56 92 GLU A N 1
ATOM 664 C CA . GLU A 1 92 ? -0.026 -10.213 -7.960 1.00 88.56 92 GLU A CA 1
ATOM 665 C C . GLU A 1 92 ? 1.099 -11.071 -7.366 1.00 88.56 92 GLU A C 1
ATOM 667 O O . GLU A 1 92 ? 1.029 -11.464 -6.204 1.00 88.56 92 GLU A O 1
ATOM 672 N N . ARG A 1 93 ? 2.190 -11.290 -8.109 1.00 89.12 93 ARG A N 1
ATOM 673 C CA . ARG A 1 93 ? 3.368 -12.025 -7.613 1.00 89.12 93 ARG A CA 1
ATOM 674 C C . ARG A 1 93 ? 4.171 -11.269 -6.559 1.00 89.12 93 ARG A C 1
ATOM 676 O O . ARG A 1 93 ? 4.875 -11.897 -5.776 1.00 89.12 93 ARG A O 1
ATOM 683 N N . MET A 1 94 ? 4.080 -9.940 -6.540 1.00 89.69 94 MET A N 1
ATOM 684 C CA . MET A 1 94 ? 4.736 -9.082 -5.546 1.00 89.69 94 MET A CA 1
ATOM 685 C C . MET A 1 94 ? 3.921 -8.915 -4.256 1.00 89.69 94 MET A C 1
ATOM 687 O O . MET A 1 94 ? 4.350 -8.202 -3.345 1.00 89.69 94 MET A O 1
ATOM 691 N N . ARG A 1 95 ? 2.744 -9.541 -4.164 1.00 90.88 95 ARG A N 1
ATOM 692 C CA . ARG A 1 95 ? 1.896 -9.476 -2.977 1.00 90.88 95 ARG A CA 1
ATOM 693 C C . ARG A 1 95 ? 2.560 -10.092 -1.762 1.00 90.88 95 ARG A C 1
ATOM 695 O O . ARG A 1 95 ? 3.205 -11.134 -1.825 1.00 90.88 95 ARG A O 1
ATOM 702 N N . GLN A 1 96 ? 2.331 -9.436 -0.638 1.00 91.50 96 GLN A N 1
ATOM 703 C CA . GLN A 1 96 ? 2.902 -9.801 0.651 1.00 91.50 96 GLN A CA 1
ATOM 704 C C . GLN A 1 96 ? 1.972 -10.695 1.470 1.00 91.50 96 GLN A C 1
ATOM 706 O O . GLN A 1 96 ? 2.370 -11.299 2.466 1.00 91.50 96 GLN A O 1
ATOM 711 N N . GLY A 1 97 ? 0.722 -10.815 1.032 1.00 89.12 97 GLY A N 1
ATOM 712 C CA . GLY A 1 97 ? -0.280 -11.648 1.656 1.00 89.12 97 GLY A CA 1
ATOM 713 C C . GLY A 1 97 ? -0.846 -10.992 2.907 1.00 89.12 97 GLY A C 1
ATOM 714 O O . GLY A 1 97 ? -1.277 -9.840 2.899 1.00 89.12 97 GLY A O 1
ATOM 715 N N . ARG A 1 98 ? -0.934 -11.772 3.983 1.00 88.00 98 ARG A N 1
ATOM 716 C CA . ARG A 1 98 ? -1.608 -11.349 5.213 1.00 88.00 98 ARG A CA 1
ATOM 717 C C . ARG A 1 98 ? -0.647 -10.562 6.110 1.00 88.00 98 ARG A C 1
ATOM 719 O O . ARG A 1 98 ? 0.509 -10.969 6.223 1.00 88.00 98 ARG A O 1
ATOM 726 N N . PRO A 1 99 ? -1.124 -9.518 6.812 1.00 87.94 99 PRO A N 1
ATOM 727 C CA . PRO A 1 99 ? -0.378 -8.920 7.908 1.00 87.94 99 PRO A CA 1
ATOM 728 C C . PRO A 1 99 ? 0.052 -9.987 8.916 1.00 87.94 99 PRO A C 1
ATOM 730 O O . PRO A 1 99 ? -0.740 -10.861 9.287 1.00 87.94 99 PRO A O 1
ATOM 733 N N . ILE A 1 100 ? 1.311 -9.921 9.339 1.00 85.81 100 ILE A N 1
ATOM 734 C CA . ILE A 1 100 ? 1.868 -10.825 10.347 1.00 85.81 100 ILE A CA 1
ATOM 735 C C . ILE A 1 100 ? 1.229 -10.472 11.703 1.00 85.81 100 ILE A C 1
ATOM 737 O O . ILE A 1 100 ? 1.077 -9.283 11.996 1.00 85.81 100 ILE A O 1
ATOM 741 N N . PRO A 1 101 ? 0.821 -11.462 12.524 1.00 85.50 101 PRO A N 1
ATOM 742 C CA . PRO A 1 101 ? 0.309 -11.192 13.862 1.00 85.50 101 PRO A CA 1
ATOM 743 C C . PRO A 1 101 ? 1.315 -10.372 14.675 1.00 85.50 101 PRO A C 1
ATOM 745 O O . PRO A 1 101 ? 2.489 -10.749 14.705 1.00 85.50 101 PRO A O 1
ATOM 748 N N . PRO A 1 102 ? 0.878 -9.285 15.333 1.00 88.12 102 PRO A N 1
ATOM 749 C CA . PRO A 1 102 ? 1.807 -8.409 16.013 1.00 88.12 102 PRO A CA 1
ATOM 750 C C . PRO A 1 102 ? 2.432 -9.092 17.234 1.00 88.12 102 PRO A C 1
ATOM 752 O O . PRO A 1 102 ? 1.716 -9.706 18.028 1.00 88.12 102 PRO A O 1
ATOM 755 N N . LEU A 1 103 ? 3.750 -8.968 17.398 1.00 85.88 103 LEU A N 1
ATOM 756 C CA . LEU A 1 103 ? 4.487 -9.481 18.556 1.00 85.88 103 LEU A CA 1
ATOM 757 C C . LEU A 1 103 ? 4.429 -8.522 19.756 1.00 85.88 103 LEU A C 1
ATOM 759 O O . LEU A 1 103 ? 4.327 -8.975 20.893 1.00 85.88 103 LEU A O 1
ATOM 763 N N . MET A 1 104 ? 4.496 -7.209 19.511 1.00 89.44 104 MET A N 1
ATOM 764 C CA . MET A 1 104 ? 4.561 -6.166 20.542 1.00 89.44 104 MET A CA 1
ATOM 765 C C . MET A 1 104 ? 3.525 -5.061 20.312 1.00 89.44 104 MET A C 1
ATOM 767 O O . MET A 1 104 ? 2.579 -4.929 21.088 1.00 89.44 104 MET A O 1
ATOM 771 N N . ASN A 1 105 ? 3.697 -4.243 19.265 1.00 92.56 105 ASN A N 1
ATOM 772 C CA . ASN A 1 105 ? 2.852 -3.076 19.000 1.00 92.56 105 ASN A CA 1
ATOM 773 C C . ASN A 1 105 ? 2.159 -3.227 17.648 1.00 92.56 105 ASN A C 1
ATOM 775 O O . ASN A 1 105 ? 2.779 -3.110 16.593 1.00 92.56 105 ASN A O 1
ATOM 779 N N . ALA A 1 106 ? 0.840 -3.411 17.693 1.00 91.19 106 ALA A N 1
ATOM 780 C CA . ALA A 1 106 ? 0.029 -3.625 16.503 1.00 91.19 106 ALA A CA 1
ATOM 781 C C . ALA A 1 106 ? 0.123 -2.490 15.471 1.00 91.19 106 ALA A C 1
ATOM 783 O O . ALA A 1 106 ? 0.082 -2.762 14.276 1.00 91.19 106 ALA A O 1
ATOM 784 N N . LEU A 1 107 ? 0.258 -1.230 15.900 1.00 91.69 107 LEU A N 1
ATOM 785 C CA . LEU A 1 107 ? 0.331 -0.097 14.978 1.00 91.69 107 LEU A CA 1
ATOM 786 C C . LEU A 1 107 ? 1.700 -0.001 14.303 1.00 91.69 107 LEU A C 1
ATOM 788 O O . LEU A 1 107 ? 1.765 0.231 13.097 1.00 91.69 107 LEU A O 1
ATOM 792 N N . ASP A 1 108 ? 2.783 -0.178 15.056 1.00 93.44 108 ASP A N 1
ATOM 793 C CA . ASP A 1 108 ? 4.135 -0.119 14.490 1.00 93.44 108 ASP A CA 1
ATOM 794 C C . ASP A 1 108 ? 4.394 -1.300 13.553 1.00 93.44 108 ASP A C 1
ATOM 796 O O . ASP A 1 108 ? 4.970 -1.132 12.481 1.00 93.44 108 ASP A O 1
ATOM 800 N N . GLU A 1 109 ? 3.875 -2.479 13.886 1.00 92.94 109 GLU A N 1
ATOM 801 C CA . GLU A 1 109 ? 3.976 -3.652 13.021 1.00 92.94 109 GLU A CA 1
ATOM 802 C C . GLU A 1 109 ? 3.075 -3.545 11.788 1.00 92.94 109 GLU A C 1
ATOM 804 O O . GLU A 1 109 ? 3.506 -3.897 10.690 1.00 92.94 109 GLU A O 1
ATOM 809 N N . ALA A 1 110 ? 1.874 -2.968 11.918 1.00 93.62 110 ALA A N 1
ATOM 810 C CA . ALA A 1 110 ? 1.036 -2.648 10.763 1.00 93.62 110 ALA A CA 1
ATOM 811 C C . ALA A 1 110 ? 1.710 -1.628 9.832 1.00 93.62 110 ALA A C 1
ATOM 813 O O . ALA A 1 110 ? 1.643 -1.780 8.613 1.00 93.62 110 ALA A O 1
ATOM 814 N N . ARG A 1 111 ? 2.395 -0.614 10.383 1.00 93.94 111 ARG A N 1
ATOM 815 C CA . ARG A 1 111 ? 3.194 0.348 9.603 1.00 93.94 111 ARG A CA 1
ATOM 816 C C . ARG A 1 111 ? 4.352 -0.334 8.893 1.00 93.94 111 ARG A C 1
ATOM 818 O O . ARG A 1 111 ? 4.563 -0.076 7.713 1.00 93.94 111 ARG A O 1
ATOM 825 N N . ASN A 1 112 ? 5.072 -1.205 9.599 1.00 93.06 112 ASN A N 1
ATOM 826 C CA . ASN A 1 112 ? 6.165 -1.964 9.016 1.00 93.06 112 ASN A CA 1
ATOM 827 C C . ASN A 1 112 ? 5.658 -2.827 7.857 1.00 93.06 112 ASN A C 1
ATOM 829 O O . ASN A 1 112 ? 6.191 -2.715 6.764 1.00 93.06 112 ASN A O 1
ATOM 833 N N . TRP A 1 113 ? 4.593 -3.612 8.056 1.00 94.75 113 TRP A N 1
ATOM 834 C CA . TRP A 1 113 ? 3.970 -4.415 6.996 1.00 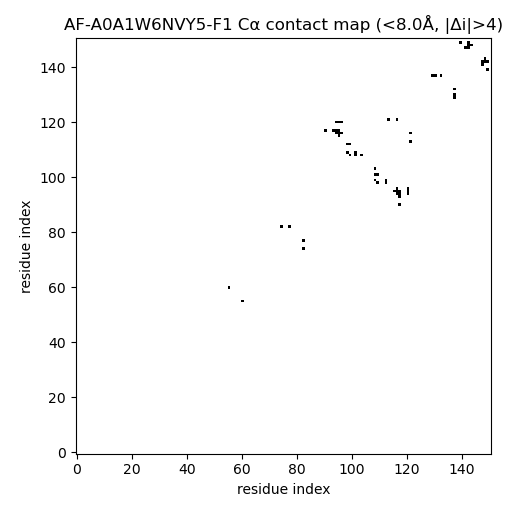94.75 113 TRP A CA 1
ATOM 835 C C . TRP A 1 113 ? 3.531 -3.568 5.794 1.00 94.75 113 TRP A C 1
ATOM 837 O O . TRP A 1 113 ? 3.850 -3.884 4.648 1.00 94.75 113 TRP A O 1
ATOM 847 N N . ALA A 1 114 ? 2.860 -2.443 6.049 1.00 94.88 114 ALA A N 1
ATOM 848 C CA . ALA A 1 114 ? 2.388 -1.547 4.998 1.00 94.88 114 ALA A CA 1
ATOM 849 C C . ALA A 1 114 ? 3.522 -0.905 4.176 1.00 94.88 114 ALA A C 1
ATOM 851 O O . ALA A 1 114 ? 3.268 -0.468 3.057 1.00 94.88 114 ALA A O 1
ATOM 852 N N . ALA A 1 115 ? 4.755 -0.848 4.696 1.00 93.81 115 ALA A N 1
ATOM 853 C CA . ALA A 1 115 ? 5.902 -0.282 3.984 1.00 93.81 115 ALA A CA 1
ATOM 854 C C . ALA A 1 115 ? 6.385 -1.151 2.808 1.00 93.81 115 ALA A C 1
ATOM 856 O O . ALA A 1 115 ? 7.022 -0.630 1.895 1.00 93.81 115 ALA A O 1
ATOM 857 N N . TRP A 1 116 ? 6.087 -2.454 2.819 1.00 92.25 116 TRP A N 1
ATOM 858 C CA . TRP A 1 116 ? 6.467 -3.397 1.758 1.00 92.25 116 TRP A CA 1
ATOM 859 C C . TRP A 1 116 ? 5.268 -4.095 1.095 1.00 92.25 116 TRP A C 1
ATOM 861 O O . TRP A 1 116 ? 5.430 -4.698 0.036 1.00 92.25 116 TRP A O 1
ATOM 871 N N . ALA A 1 117 ? 4.061 -3.982 1.661 1.00 93.06 117 ALA A N 1
ATOM 872 C CA . ALA A 1 117 ? 2.823 -4.439 1.034 1.00 93.06 117 ALA A CA 1
ATOM 873 C C . ALA A 1 117 ? 2.510 -3.694 -0.274 1.00 93.06 117 ALA A C 1
ATOM 875 O O . ALA A 1 117 ? 2.834 -2.517 -0.454 1.00 93.06 117 ALA A O 1
ATOM 876 N N . THR A 1 118 ? 1.815 -4.367 -1.193 1.00 91.88 118 THR A N 1
ATOM 877 C CA . THR A 1 118 ? 1.386 -3.721 -2.439 1.00 91.88 118 THR A CA 1
ATOM 878 C C . THR A 1 118 ? 0.323 -2.644 -2.161 1.00 91.88 118 THR A C 1
ATOM 880 O O . THR A 1 118 ? -0.470 -2.776 -1.222 1.00 91.88 118 THR A O 1
ATOM 883 N N . PRO A 1 119 ? 0.203 -1.591 -2.998 1.00 90.25 119 PRO A N 1
ATOM 884 C CA . PRO A 1 119 ? -0.828 -0.564 -2.816 1.00 90.25 119 PRO A CA 1
ATOM 885 C C . PRO A 1 119 ? -2.260 -1.116 -2.802 1.00 90.25 119 PRO A C 1
ATOM 887 O O . PRO A 1 119 ? -3.144 -0.532 -2.174 1.00 90.25 119 PRO A O 1
ATOM 890 N N . PHE A 1 120 ? -2.496 -2.227 -3.505 1.00 90.81 120 PHE A N 1
ATOM 891 C CA . PHE A 1 120 ? -3.769 -2.941 -3.487 1.00 90.81 120 PHE A CA 1
ATOM 892 C C . PHE A 1 120 ? -4.060 -3.528 -2.100 1.00 90.81 120 PHE A C 1
ATOM 894 O O . PHE A 1 120 ? -5.130 -3.282 -1.545 1.00 90.81 120 PHE A O 1
ATOM 901 N N . GLU A 1 121 ? -3.094 -4.240 -1.513 1.00 93.88 121 GLU A N 1
ATOM 902 C CA . GLU A 1 121 ? -3.232 -4.849 -0.188 1.00 93.88 121 GLU A CA 1
ATOM 903 C C . GLU A 1 121 ? -3.461 -3.795 0.891 1.00 93.88 121 GLU A C 1
ATOM 905 O O . GLU A 1 121 ? -4.406 -3.914 1.670 1.00 93.88 121 GLU A O 1
ATOM 910 N N . VAL A 1 122 ? -2.675 -2.716 0.892 1.00 95.25 122 VAL A N 1
ATOM 911 C CA . VAL A 1 122 ? -2.833 -1.632 1.872 1.00 95.25 122 VAL A CA 1
ATOM 912 C C . VAL A 1 122 ? -4.252 -1.056 1.834 1.00 95.25 122 VAL A C 1
ATOM 914 O O . VAL A 1 122 ? -4.872 -0.889 2.883 1.00 95.25 122 VAL A O 1
ATOM 917 N N . LYS A 1 123 ? -4.808 -0.802 0.641 1.00 94.25 123 LYS A N 1
ATOM 918 C CA . LYS A 1 123 ? -6.178 -0.282 0.492 1.00 94.25 123 LYS A CA 1
ATOM 919 C C . LYS A 1 123 ? -7.235 -1.285 0.948 1.00 94.25 123 LYS A C 1
ATOM 921 O O . LYS A 1 123 ? -8.169 -0.894 1.644 1.00 94.25 123 LYS A O 1
ATOM 926 N N . ALA A 1 124 ? -7.087 -2.555 0.573 1.00 95.38 124 ALA A N 1
ATOM 927 C CA . ALA A 1 124 ? -8.036 -3.605 0.929 1.00 95.38 124 ALA A CA 1
ATOM 928 C C . ALA A 1 124 ? -8.109 -3.806 2.450 1.00 95.38 124 ALA A C 1
ATOM 930 O O . ALA A 1 124 ? -9.195 -3.782 3.029 1.00 95.38 124 ALA A O 1
ATOM 931 N N . TYR A 1 125 ? -6.954 -3.931 3.110 1.00 95.38 125 TYR A N 1
ATOM 932 C CA . TYR A 1 125 ? -6.891 -4.090 4.562 1.00 95.38 125 TYR A CA 1
ATOM 933 C C . TYR A 1 125 ? -7.326 -2.823 5.303 1.00 95.38 125 TYR A C 1
ATOM 935 O O . TYR A 1 125 ? -8.036 -2.927 6.299 1.00 95.38 125 TYR A O 1
ATOM 943 N N . ALA A 1 126 ? -6.975 -1.629 4.813 1.00 95.56 126 ALA A N 1
ATOM 944 C CA . ALA A 1 126 ? -7.437 -0.378 5.413 1.00 95.56 126 ALA A CA 1
ATOM 945 C C . ALA A 1 126 ? -8.969 -0.255 5.388 1.00 95.56 126 ALA A C 1
ATOM 947 O O . ALA A 1 126 ? -9.564 0.079 6.414 1.00 95.56 126 ALA A O 1
ATOM 948 N N . LEU A 1 127 ? -9.607 -0.561 4.251 1.00 97.44 127 LEU A N 1
ATOM 949 C CA . LEU A 1 127 ? -11.065 -0.532 4.123 1.00 97.44 127 LEU A CA 1
ATOM 950 C C . LEU A 1 127 ? -11.726 -1.557 5.051 1.00 97.44 127 LEU A C 1
ATOM 952 O O . LEU A 1 127 ? -12.594 -1.186 5.836 1.00 97.44 127 LEU A O 1
ATOM 956 N N . ALA A 1 128 ? -11.265 -2.810 5.025 1.00 97.62 128 ALA A N 1
ATOM 957 C CA . ALA A 1 128 ? -11.816 -3.869 5.869 1.00 97.62 128 ALA A CA 1
ATOM 958 C C . ALA A 1 128 ? -11.696 -3.541 7.369 1.00 97.62 128 ALA A C 1
ATOM 960 O O . ALA A 1 128 ? -12.645 -3.729 8.131 1.00 97.62 128 ALA A O 1
ATOM 961 N N . CYS A 1 129 ? -10.550 -3.003 7.802 1.00 95.75 129 CYS A N 1
ATOM 962 C CA . CYS A 1 129 ? -10.354 -2.560 9.181 1.00 95.75 129 CYS A CA 1
ATOM 963 C C . CYS A 1 129 ? -11.284 -1.399 9.547 1.00 95.75 129 CYS A C 1
ATOM 965 O O . CYS A 1 129 ? -11.842 -1.397 10.640 1.00 95.75 129 CYS A O 1
ATOM 967 N N . PHE A 1 130 ? -11.467 -0.424 8.652 1.00 97.38 130 PHE A N 1
ATOM 968 C CA . PHE A 1 130 ? -12.361 0.710 8.884 1.00 97.38 130 PHE A CA 1
ATOM 969 C C . PHE A 1 130 ? -13.830 0.275 8.996 1.00 97.38 130 PHE A C 1
ATOM 971 O O . PHE A 1 130 ? -14.519 0.688 9.928 1.00 97.38 130 PHE A O 1
ATOM 978 N N . GLU A 1 131 ? -14.297 -0.599 8.103 1.00 97.88 131 GLU A N 1
ATOM 979 C CA . GLU A 1 131 ? -15.667 -1.131 8.117 1.00 97.88 131 GLU A CA 1
ATOM 980 C C . GLU A 1 131 ? -15.969 -1.954 9.377 1.00 97.88 131 GLU A C 1
ATOM 982 O O . GLU A 1 131 ? -17.093 -1.925 9.877 1.00 97.88 131 GLU A O 1
ATOM 987 N N . ALA A 1 132 ? -14.964 -2.633 9.937 1.00 97.94 132 ALA A N 1
ATOM 988 C CA . ALA A 1 132 ? -15.099 -3.398 11.174 1.00 97.94 132 ALA A CA 1
ATOM 989 C C . ALA A 1 132 ? -15.203 -2.527 12.445 1.00 97.94 132 ALA A C 1
ATOM 991 O O . ALA A 1 132 ? -15.600 -3.025 13.502 1.00 97.94 132 ALA A O 1
ATOM 992 N N . LEU A 1 133 ? -14.845 -1.238 12.383 1.00 97.69 133 LEU A N 1
ATOM 993 C CA . LEU A 1 133 ? -14.945 -0.338 13.533 1.00 97.69 133 LEU A CA 1
ATOM 994 C C . LEU A 1 133 ? -16.411 0.013 13.850 1.00 97.69 133 LEU A C 1
ATOM 996 O O . LEU A 1 133 ? -17.197 0.258 12.935 1.00 97.69 133 LEU A O 1
ATOM 1000 N N . PRO A 1 134 ? -16.789 0.165 15.136 1.00 97.75 134 PRO A N 1
ATOM 1001 C CA . PRO A 1 134 ? -18.080 0.744 15.502 1.00 97.75 134 PRO A CA 1
ATOM 1002 C C . PRO A 1 134 ? -18.253 2.163 14.929 1.00 97.75 134 PRO A C 1
ATOM 1004 O O . PRO A 1 134 ? -17.265 2.900 14.856 1.00 97.75 134 PRO A O 1
ATOM 1007 N N . PRO A 1 135 ? -19.485 2.632 14.642 1.00 97.00 135 PRO A N 1
ATOM 1008 C CA . PRO A 1 135 ? -19.715 3.941 14.014 1.00 97.00 135 PRO A CA 1
ATOM 1009 C C . PRO A 1 135 ? -19.035 5.123 14.726 1.00 97.00 135 PRO A C 1
ATOM 1011 O O . PRO A 1 135 ? -18.475 6.013 14.089 1.00 97.00 135 PRO A O 1
ATOM 1014 N N . LYS A 1 136 ? -19.003 5.112 16.066 1.00 96.06 136 LYS A N 1
ATOM 1015 C CA . LYS A 1 136 ? -18.302 6.135 16.861 1.00 96.06 136 LYS A CA 1
ATOM 1016 C C . LYS A 1 136 ? -16.787 6.133 16.615 1.00 96.06 136 LYS A C 1
ATOM 1018 O O . LYS A 1 136 ? -16.173 7.194 16.551 1.00 96.06 136 LYS A O 1
ATOM 1023 N N . ALA A 1 137 ? -16.186 4.952 16.485 1.00 96.38 137 ALA A N 1
ATOM 1024 C CA . ALA A 1 137 ? -14.761 4.805 16.213 1.00 96.38 137 ALA A CA 1
ATOM 1025 C C . ALA A 1 137 ? -14.424 5.160 14.757 1.00 96.38 137 ALA A C 1
ATOM 1027 O O . ALA A 1 137 ? -13.406 5.804 14.528 1.00 96.38 137 ALA A O 1
ATOM 1028 N 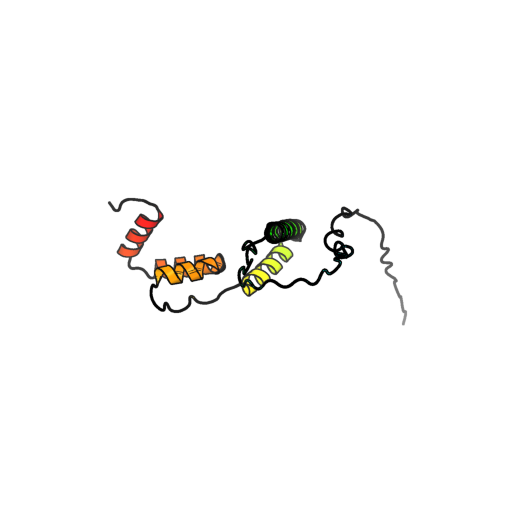N . GLN A 1 138 ? -15.301 4.843 13.797 1.00 97.50 138 GLN A N 1
ATOM 1029 C CA . GLN A 1 138 ? -15.169 5.315 12.413 1.00 97.50 138 GLN A CA 1
ATOM 1030 C C . GLN A 1 138 ? -15.134 6.848 12.347 1.00 97.50 138 GLN A C 1
ATOM 1032 O O . GLN A 1 138 ? -14.240 7.417 11.724 1.00 97.50 138 GLN A O 1
ATOM 1037 N N . ALA A 1 139 ? -16.050 7.528 13.046 1.00 95.50 139 ALA A N 1
ATOM 1038 C CA . ALA A 1 139 ? -16.066 8.990 13.114 1.00 95.50 139 ALA A CA 1
ATOM 1039 C C . ALA A 1 139 ? -14.774 9.559 13.730 1.00 95.50 139 ALA A C 1
ATOM 1041 O O . ALA A 1 139 ? -14.189 10.494 13.183 1.00 95.50 139 ALA A O 1
ATOM 1042 N N . GLY A 1 140 ? -14.289 8.962 14.825 1.00 95.75 140 GLY A N 1
ATOM 1043 C CA . GLY A 1 140 ? -13.013 9.340 15.439 1.00 95.75 140 GLY A CA 1
ATOM 1044 C C . GLY A 1 140 ? -11.810 9.119 14.514 1.00 95.75 140 GLY A C 1
ATOM 1045 O O . GLY A 1 140 ? -10.933 9.977 14.427 1.00 95.75 140 GLY A O 1
ATOM 1046 N N . PHE A 1 141 ? -11.791 8.008 13.773 1.00 95.12 141 PHE A N 1
ATOM 1047 C CA . PHE A 1 141 ? -10.755 7.717 12.783 1.00 95.12 141 PHE A CA 1
ATOM 1048 C C . PHE A 1 141 ? -10.761 8.745 11.646 1.00 95.12 141 PHE A C 1
ATOM 1050 O O . PHE A 1 141 ? -9.715 9.302 11.321 1.00 95.12 141 PHE A O 1
ATOM 1057 N N . LEU A 1 142 ? -11.935 9.060 11.088 1.00 95.81 142 LEU A N 1
ATOM 1058 C CA . LEU A 1 142 ? -12.082 10.077 10.043 1.00 95.81 142 LEU A CA 1
ATOM 1059 C C . LEU A 1 142 ? -11.646 11.465 10.523 1.00 95.81 142 LEU A C 1
ATOM 1061 O O . LEU A 1 142 ? -10.963 12.177 9.787 1.00 95.81 142 LEU A O 1
ATOM 1065 N N . ALA A 1 143 ? -11.995 11.846 11.752 1.00 95.19 143 ALA A N 1
ATOM 1066 C CA . ALA A 1 143 ? -11.533 13.092 12.359 1.00 95.19 143 ALA A CA 1
ATOM 1067 C C . ALA A 1 143 ? -9.996 13.144 12.424 1.00 95.19 143 ALA A C 1
ATOM 1069 O O . ALA A 1 143 ? -9.395 14.122 11.979 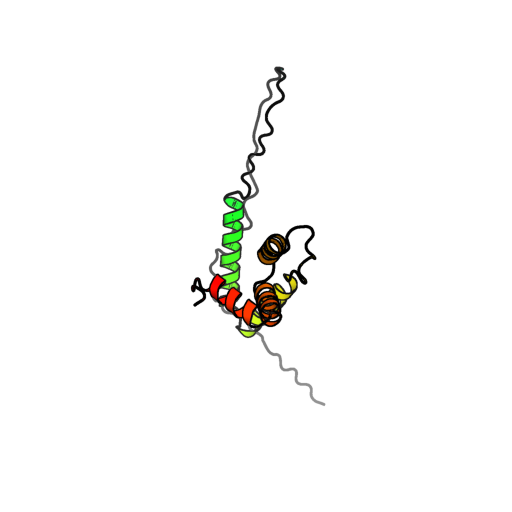1.00 95.19 143 ALA A O 1
ATOM 1070 N N . HIS A 1 144 ? -9.360 12.056 12.872 1.00 93.06 144 HIS A N 1
ATOM 1071 C CA . HIS A 1 144 ? -7.903 11.941 12.937 1.00 93.06 144 HIS A CA 1
ATOM 1072 C C . HIS A 1 144 ? -7.232 12.069 11.559 1.00 93.06 144 HIS A C 1
ATOM 1074 O O . HIS A 1 144 ? -6.339 12.898 11.396 1.00 93.06 144 HIS A O 1
ATOM 1080 N N . VAL A 1 145 ? -7.671 11.300 10.553 1.00 93.50 145 VAL A N 1
ATOM 1081 C CA . VAL A 1 145 ? -7.009 11.284 9.230 1.00 93.50 145 VAL A CA 1
ATOM 1082 C C . VAL A 1 145 ? -7.309 12.518 8.380 1.00 93.50 145 VAL A C 1
ATOM 1084 O O . VAL A 1 145 ? -6.512 12.873 7.519 1.00 93.50 145 VAL A O 1
ATOM 1087 N N . THR A 1 146 ? -8.442 13.190 8.610 1.00 94.06 146 THR A N 1
ATOM 1088 C CA . THR A 1 146 ? -8.785 14.436 7.899 1.00 94.06 146 THR A CA 1
ATOM 1089 C C . THR A 1 146 ? -8.320 15.697 8.627 1.00 94.06 146 THR A C 1
ATOM 1091 O O . THR A 1 146 ? -8.526 16.795 8.114 1.00 94.06 146 THR A O 1
ATOM 1094 N N . GLY A 1 147 ? -7.726 15.565 9.819 1.00 86.44 147 GLY A N 1
ATOM 1095 C CA . GLY A 1 147 ? -7.324 16.698 10.655 1.00 86.44 147 GLY A CA 1
ATOM 1096 C C . GLY A 1 147 ? -8.496 17.556 11.145 1.00 86.44 147 GLY A C 1
ATOM 1097 O O . GLY A 1 147 ? -8.289 18.700 11.550 1.00 86.44 147 GLY A O 1
ATOM 1098 N N . ARG A 1 148 ? -9.735 17.044 11.091 1.00 75.44 148 ARG A N 1
ATOM 1099 C CA . ARG A 1 148 ? -10.918 17.771 11.564 1.00 75.44 148 ARG A CA 1
ATOM 1100 C C . ARG A 1 148 ? -11.100 17.567 13.070 1.00 75.44 148 ARG A C 1
ATOM 1102 O O . ARG A 1 148 ? -11.098 16.423 13.519 1.00 75.44 148 ARG A O 1
ATOM 1109 N N . PRO A 1 149 ? -11.311 18.635 13.858 1.00 60.06 149 PRO A N 1
ATOM 1110 C CA . PRO A 1 149 ? -11.674 18.485 15.260 1.00 60.06 149 PRO A CA 1
ATOM 1111 C C . PRO A 1 149 ? -13.057 17.828 15.377 1.00 60.06 149 PRO A C 1
ATOM 1113 O O . PRO A 1 149 ? -13.978 18.170 14.633 1.00 60.06 149 PRO A O 1
ATOM 1116 N N . VAL A 1 150 ? -13.189 16.872 16.302 1.00 62.75 150 VAL A N 1
ATOM 1117 C CA . VAL A 1 150 ? -14.477 16.260 16.662 1.00 62.75 150 VAL A CA 1
ATOM 1118 C C . VAL A 1 150 ? -15.333 17.351 17.313 1.00 62.75 150 VAL A C 1
ATOM 1120 O O . VAL A 1 150 ? -14.931 17.892 18.343 1.00 62.75 150 VAL A O 1
ATOM 1123 N N . GLN A 1 151 ? -16.445 17.715 16.670 1.00 51.66 151 GLN A N 1
ATOM 1124 C CA . GLN A 1 151 ? -17.443 18.656 17.198 1.00 51.66 151 GLN A CA 1
ATOM 1125 C C . GLN A 1 151 ? -18.401 17.960 18.162 1.00 51.66 151 GLN A C 1
ATOM 1127 O O . GLN A 1 151 ? -18.735 16.779 17.904 1.00 51.66 151 GLN A O 1
#

Organism: NCBI:txid92947

Mean predicted aligned error: 17.42 Å

Foldseek 3Di:
DDDDDDDDDPDDDDDDDDPPPPPPPPDPDDDDDDDDDDDDDDDDDDDDPPPPPPPDDPVNVVVVVVVVVVLVVVLVPDDVVVSVVVVVVVLVVQAPPDQDPDPPDPVVSLVVCVVRGGPVVNVVVVVVVLVPDDPVVNLVVCCVVVVNDDD

Radius of gyration: 29.23 Å; Cα contacts (8 Å, |Δi|>4): 32; chains: 1; bounding box: 78×54×78 Å

Secondary structure (DSSP, 8-state):
-------------------TTTT-TT----------------------------SS-H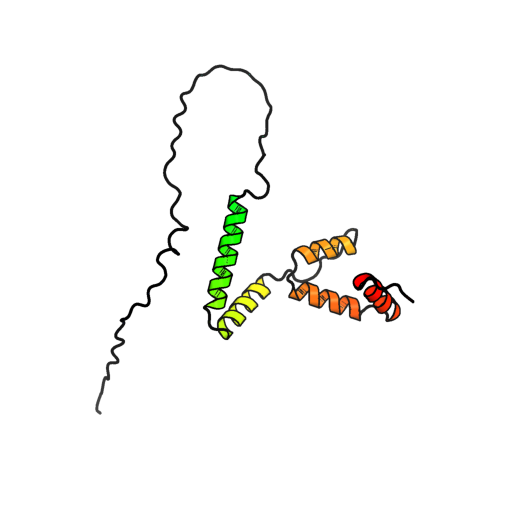HHHHHHHHHHHHHHHHHHHS-HHHHHHHHHHHHHHT---SPPPPSS-HHHHHHHHHTTS-HHHHHHHHHHHHHHS-HHHHHHHHHHHHT----